Protein AF-A0A349H9P5-F1 (afdb_monomer_lite)

Radius of gyration: 16.49 Å; chains: 1; bounding box: 36×33×45 Å

Structure (mmCIF, N/CA/C/O backbone):
data_AF-A0A349H9P5-F1
#
_entry.id   AF-A0A349H9P5-F1
#
loop_
_atom_site.group_PDB
_atom_site.id
_atom_site.type_symbol
_atom_site.label_atom_id
_atom_site.label_alt_id
_atom_site.label_comp_id
_atom_site.label_asym_id
_atom_site.label_entity_id
_atom_site.label_seq_id
_atom_site.pdbx_PDB_ins_code
_atom_site.Cartn_x
_atom_site.Cartn_y
_atom_site.Cartn_z
_atom_site.occupancy
_atom_site.B_iso_or_equiv
_atom_site.auth_seq_id
_atom_site.auth_comp_id
_atom_sit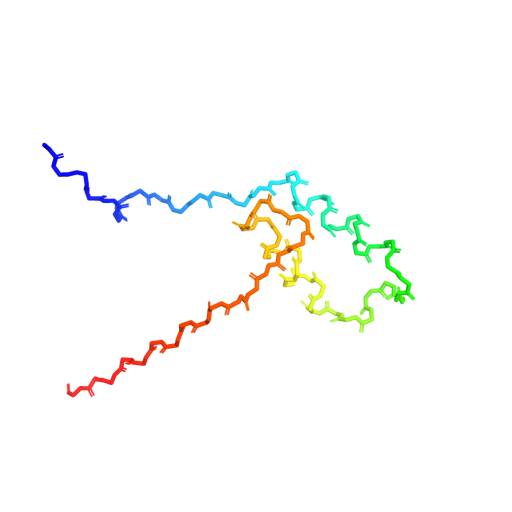e.auth_asym_id
_atom_site.auth_atom_id
_atom_site.pdbx_PDB_model_num
ATOM 1 N N . MET A 1 1 ? 6.366 16.402 -31.627 1.00 48.94 1 MET A N 1
ATOM 2 C CA . MET A 1 1 ? 7.269 16.154 -30.482 1.00 48.94 1 MET A CA 1
ATOM 3 C C . MET A 1 1 ? 6.769 14.912 -29.772 1.00 48.94 1 MET A C 1
ATOM 5 O O . MET A 1 1 ? 5.664 14.940 -29.248 1.00 48.94 1 MET A O 1
ATOM 9 N N . SER A 1 2 ? 7.511 13.808 -29.858 1.00 61.41 2 SER A N 1
ATOM 10 C CA . SER A 1 2 ? 7.173 12.574 -29.144 1.00 61.41 2 SER A CA 1
ATOM 11 C C . SER A 1 2 ? 7.512 12.804 -27.673 1.00 61.41 2 SER A C 1
ATOM 13 O O . SER A 1 2 ? 8.688 12.954 -27.347 1.00 61.41 2 SER A O 1
ATOM 15 N N . LEU A 1 3 ? 6.508 12.913 -26.804 1.00 68.81 3 LEU A N 1
ATOM 16 C CA . LEU A 1 3 ? 6.758 12.828 -25.371 1.00 68.81 3 LEU A CA 1
ATOM 17 C C . LEU A 1 3 ? 7.111 11.374 -25.054 1.00 68.81 3 LEU A C 1
ATOM 19 O O . LEU A 1 3 ? 6.276 10.483 -25.212 1.00 68.81 3 LEU A O 1
ATOM 23 N N . SER A 1 4 ? 8.343 11.147 -24.609 1.00 84.12 4 SER A N 1
ATOM 24 C CA . SER A 1 4 ? 8.753 9.912 -23.948 1.00 84.12 4 SER A CA 1
ATOM 25 C C . SER A 1 4 ? 7.971 9.796 -22.642 1.00 84.12 4 SER A C 1
ATOM 27 O O . SER A 1 4 ? 8.374 10.314 -21.606 1.00 84.12 4 SER A O 1
ATOM 29 N N . TRP A 1 5 ? 6.801 9.164 -22.692 1.00 81.56 5 TRP A N 1
ATOM 30 C CA . TRP A 1 5 ? 5.909 9.038 -21.535 1.00 81.56 5 TRP A CA 1
ATOM 31 C C . TRP A 1 5 ? 6.580 8.356 -20.331 1.00 81.56 5 TRP A C 1
ATOM 33 O O . TRP A 1 5 ? 6.179 8.592 -19.196 1.00 81.56 5 TRP A O 1
ATOM 43 N N . TYR A 1 6 ? 7.614 7.555 -20.592 1.00 86.81 6 TYR A N 1
ATOM 44 C CA . TYR A 1 6 ? 8.441 6.856 -19.609 1.00 86.81 6 TYR A CA 1
ATOM 45 C C . TYR A 1 6 ? 9.296 7.789 -18.738 1.00 86.81 6 TYR A C 1
ATOM 47 O O . TYR A 1 6 ? 9.680 7.393 -17.643 1.00 86.81 6 TYR A O 1
ATOM 55 N N . ASP A 1 7 ? 9.585 9.010 -19.202 1.00 88.81 7 ASP A N 1
ATOM 56 C CA . ASP A 1 7 ? 10.392 9.984 -18.452 1.00 88.81 7 ASP A CA 1
ATOM 57 C C . ASP A 1 7 ? 9.568 10.724 -17.385 1.00 88.81 7 ASP A C 1
ATOM 59 O O . ASP A 1 7 ? 10.119 11.415 -16.527 1.00 88.81 7 ASP A O 1
ATOM 63 N N . ASN A 1 8 ? 8.237 10.598 -17.427 1.00 89.19 8 ASN A N 1
ATOM 64 C CA . ASN A 1 8 ? 7.358 11.213 -16.444 1.00 89.19 8 ASN A CA 1
ATOM 65 C C . ASN A 1 8 ? 7.311 10.333 -15.181 1.00 89.19 8 ASN A C 1
ATOM 67 O O . ASN A 1 8 ? 6.998 9.142 -15.289 1.00 89.19 8 ASN A O 1
ATOM 71 N N . PRO A 1 9 ? 7.603 10.872 -13.983 1.00 89.44 9 PRO A N 1
ATOM 72 C CA . PRO A 1 9 ? 7.534 10.088 -12.760 1.00 89.44 9 PRO A CA 1
ATOM 73 C C . PRO A 1 9 ? 6.133 9.515 -12.535 1.00 89.44 9 PRO A C 1
ATOM 75 O O . PRO A 1 9 ? 5.116 10.111 -12.899 1.00 89.44 9 PRO A O 1
ATOM 78 N N . ALA A 1 10 ? 6.088 8.361 -11.871 1.00 89.81 10 ALA A N 1
ATOM 79 C CA . ALA A 1 10 ? 4.834 7.802 -11.395 1.00 89.81 10 ALA A CA 1
ATOM 80 C C . ALA A 1 10 ? 4.124 8.804 -10.473 1.00 89.81 10 ALA A C 1
ATOM 82 O O . ALA A 1 10 ? 4.755 9.487 -9.663 1.00 89.81 10 ALA A O 1
ATOM 83 N N . ALA A 1 11 ? 2.798 8.869 -10.587 1.00 91.38 11 ALA A N 1
ATOM 84 C CA . ALA A 1 11 ? 1.996 9.704 -9.709 1.00 91.38 11 ALA A CA 1
ATOM 85 C C . ALA A 1 11 ? 2.145 9.260 -8.244 1.00 91.38 11 ALA A C 1
ATOM 87 O O . ALA A 1 11 ? 2.190 8.066 -7.933 1.00 91.38 11 ALA A O 1
ATOM 88 N N . SER A 1 12 ? 2.181 10.234 -7.337 1.00 94.94 12 SER A N 1
ATOM 89 C CA . SER A 1 12 ? 2.112 9.983 -5.898 1.00 94.94 12 SER A CA 1
ATOM 90 C C . SER A 1 12 ? 0.769 9.359 -5.511 1.00 94.94 12 SER A C 1
ATOM 92 O O . SER A 1 12 ? -0.254 9.618 -6.143 1.00 94.94 12 SER A O 1
ATOM 94 N N . LEU A 1 13 ? 0.758 8.580 -4.427 1.00 96.38 13 LEU A N 1
ATOM 95 C CA . LEU A 1 13 ? -0.469 7.997 -3.879 1.00 96.38 13 LEU A CA 1
ATOM 96 C C . LEU A 1 13 ? -1.484 9.075 -3.474 1.00 96.38 13 LEU A C 1
ATOM 98 O O . LEU A 1 13 ? -1.120 10.065 -2.828 1.00 96.38 13 LEU A O 1
ATOM 102 N N . ASP A 1 14 ? -2.763 8.831 -3.771 1.00 97.38 14 ASP A N 1
ATOM 103 C CA . ASP A 1 14 ? -3.851 9.721 -3.373 1.00 97.38 14 ASP A CA 1
ATOM 104 C C . ASP A 1 14 ? -4.061 9.679 -1.849 1.00 97.38 14 ASP A C 1
ATOM 106 O O . ASP A 1 14 ? -4.582 8.713 -1.285 1.00 97.38 14 ASP A O 1
ATOM 110 N N . GLN A 1 15 ? -3.641 10.745 -1.163 1.00 97.44 15 GLN A N 1
ATOM 111 C CA . GLN A 1 15 ? -3.660 10.814 0.303 1.00 97.44 15 GLN A CA 1
ATOM 112 C C . GLN A 1 15 ? -5.078 10.817 0.888 1.00 97.44 15 GLN A C 1
ATOM 114 O O . GLN A 1 1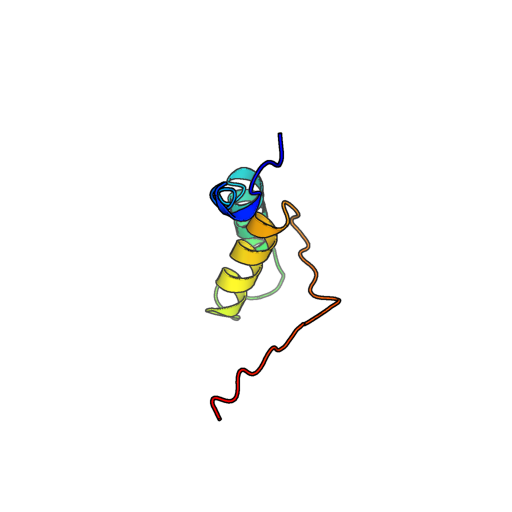5 ? -5.289 10.301 1.988 1.00 97.44 15 GLN A O 1
ATOM 119 N N . LYS A 1 16 ? -6.063 11.362 0.162 1.00 97.31 16 LYS A N 1
ATOM 120 C CA . LYS A 1 16 ? -7.463 11.391 0.614 1.00 97.31 16 LYS A CA 1
ATOM 121 C C . LYS A 1 16 ? -8.036 9.982 0.651 1.00 97.31 16 LYS A C 1
ATOM 123 O O . LYS A 1 16 ? -8.615 9.572 1.651 1.00 97.31 16 LYS A O 1
ATOM 128 N N . THR A 1 17 ? -7.809 9.220 -0.409 1.00 97.31 17 THR A N 1
ATOM 129 C CA . THR A 1 17 ? -8.228 7.828 -0.529 1.00 97.31 17 THR A CA 1
ATOM 130 C C . THR A 1 17 ? -7.484 6.951 0.465 1.00 97.31 17 THR A C 1
ATOM 132 O O . THR A 1 17 ? -8.081 6.058 1.058 1.00 97.31 17 THR A O 1
ATOM 135 N N . LEU A 1 18 ? -6.206 7.236 0.718 1.00 96.56 18 LEU A N 1
ATOM 136 C CA . LEU A 1 18 ? -5.410 6.543 1.726 1.00 96.56 18 LEU A CA 1
ATOM 137 C C . LEU A 1 18 ? -6.028 6.694 3.129 1.00 96.56 18 LEU A C 1
ATOM 139 O O . LEU A 1 18 ? -6.224 5.699 3.831 1.00 96.56 18 LEU A O 1
ATOM 143 N N . ALA A 1 19 ? -6.397 7.918 3.520 1.00 96.56 19 ALA A N 1
ATOM 144 C CA . ALA A 1 19 ? -7.095 8.179 4.780 1.00 96.56 19 ALA A CA 1
ATOM 145 C C . ALA A 1 19 ? -8.479 7.507 4.818 1.00 96.56 19 ALA A C 1
ATOM 147 O O . ALA A 1 19 ? -8.802 6.799 5.772 1.00 96.56 19 ALA A O 1
ATOM 148 N N . ALA A 1 20 ? -9.256 7.650 3.746 1.00 96.31 20 ALA A N 1
ATOM 149 C CA . ALA A 1 20 ? -10.605 7.105 3.657 1.00 96.31 20 ALA A CA 1
ATOM 150 C C . ALA A 1 20 ? -10.627 5.560 3.650 1.00 96.31 20 ALA A C 1
ATOM 152 O O . ALA A 1 20 ? -11.565 4.944 4.154 1.00 96.31 20 ALA A O 1
ATOM 153 N N . ALA A 1 21 ? -9.599 4.908 3.100 1.00 95.56 21 ALA A N 1
ATOM 154 C CA . ALA A 1 21 ? -9.449 3.454 3.124 1.00 95.56 21 ALA A CA 1
ATOM 155 C C . ALA A 1 21 ? -9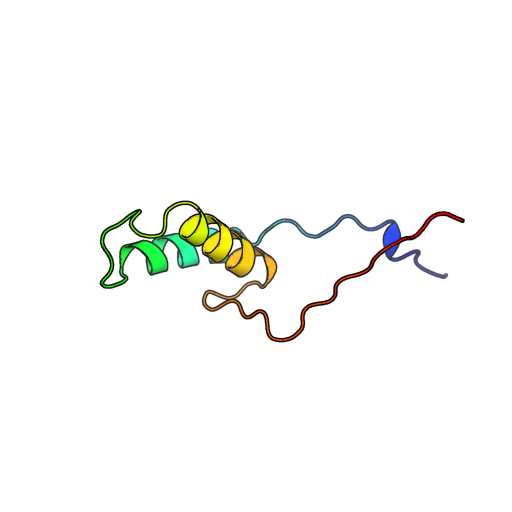.028 2.935 4.509 1.00 95.56 21 ALA A C 1
ATOM 157 O O . ALA A 1 21 ? -9.504 1.878 4.927 1.00 95.56 21 ALA A O 1
ATOM 158 N N . ARG A 1 22 ? -8.182 3.682 5.238 1.00 93.56 22 ARG A N 1
ATOM 159 C CA . ARG A 1 22 ? -7.837 3.387 6.643 1.00 93.56 22 ARG A CA 1
ATOM 160 C C . ARG A 1 22 ? -9.067 3.434 7.539 1.00 93.56 22 ARG A C 1
ATOM 162 O O . ARG A 1 22 ? -9.289 2.507 8.311 1.00 93.56 22 ARG A O 1
ATOM 169 N N . GLU A 1 23 ? -9.874 4.478 7.395 1.00 93.56 23 GLU A N 1
ATOM 170 C CA . GLU A 1 23 ? -11.122 4.630 8.141 1.00 93.56 23 GLU A CA 1
ATOM 171 C C . GLU A 1 23 ? -12.124 3.520 7.801 1.00 93.56 23 GLU A C 1
ATOM 173 O O . GLU A 1 23 ? -12.686 2.892 8.693 1.00 93.56 23 GLU A O 1
ATOM 178 N N . ARG A 1 24 ? -12.288 3.178 6.518 1.00 91.75 24 ARG A N 1
ATOM 179 C CA . ARG A 1 24 ? -13.131 2.037 6.136 1.00 91.75 24 ARG A CA 1
ATOM 180 C C . ARG A 1 24 ? -12.654 0.739 6.792 1.00 91.75 24 ARG A C 1
ATOM 182 O O . ARG A 1 24 ? -13.483 -0.061 7.217 1.00 91.75 24 ARG A O 1
ATOM 189 N N . GLN A 1 25 ? -11.337 0.522 6.884 1.00 89.25 25 GLN A N 1
ATOM 190 C CA . GLN A 1 25 ? -10.792 -0.695 7.486 1.00 89.25 25 GLN A CA 1
ATOM 191 C C . GLN A 1 25 ? -11.037 -0.819 8.991 1.00 89.25 25 GLN A C 1
ATOM 193 O O . GLN A 1 25 ? -11.129 -1.946 9.486 1.00 89.25 25 GLN A O 1
ATOM 198 N N . SER A 1 26 ? -11.144 0.301 9.710 1.00 86.69 26 SER A N 1
ATOM 199 C CA . SER A 1 26 ? -11.449 0.295 11.144 1.00 86.69 26 SER A CA 1
ATOM 200 C C . SER A 1 26 ? -12.932 0.058 11.440 1.00 86.69 26 SER A C 1
ATOM 202 O O . SER A 1 26 ? -13.258 -0.382 12.538 1.00 86.69 26 SER A O 1
ATOM 204 N N . GLN A 1 27 ? -13.816 0.309 10.469 1.00 88.62 27 GLN A N 1
ATOM 205 C CA . GLN A 1 27 ? -15.268 0.131 10.600 1.00 88.62 27 GLN A CA 1
ATOM 206 C C . GLN A 1 27 ? -15.776 -1.252 10.159 1.00 88.62 27 GLN A C 1
ATOM 208 O O . GLN A 1 27 ? -16.963 -1.547 10.300 1.00 88.62 27 GLN A O 1
ATOM 213 N N . LEU A 1 28 ? -14.917 -2.113 9.602 1.00 85.38 28 LEU A N 1
ATOM 214 C CA . LEU A 1 28 ? -15.325 -3.470 9.234 1.00 85.38 28 LEU A CA 1
ATOM 215 C C . LEU A 1 28 ? -15.606 -4.316 10.480 1.00 85.38 28 LEU A C 1
ATOM 217 O O . LEU A 1 28 ? -14.961 -4.165 11.510 1.00 85.38 28 LEU A O 1
ATOM 221 N N . THR A 1 29 ? -16.502 -5.296 10.354 1.00 85.75 29 THR A N 1
ATOM 222 C CA . THR A 1 29 ? -16.885 -6.233 11.431 1.00 85.75 29 THR A CA 1
ATOM 223 C C . THR A 1 29 ? -15.764 -7.181 11.878 1.00 85.75 29 THR A C 1
ATOM 225 O O . THR A 1 29 ? -15.990 -8.071 12.696 1.00 85.75 29 THR A O 1
ATOM 228 N N . LYS A 1 30 ? -14.555 -7.025 11.335 1.00 80.69 30 LYS A N 1
ATOM 229 C CA . LYS A 1 30 ? -13.367 -7.764 11.748 1.00 80.69 30 LYS A CA 1
ATOM 230 C C . LYS A 1 30 ? -12.700 -7.046 12.929 1.00 80.69 30 LYS A C 1
ATOM 232 O O . LYS A 1 30 ? -12.685 -5.816 12.953 1.00 80.69 30 LYS A O 1
ATOM 237 N N . PRO A 1 31 ? -12.062 -7.765 13.864 1.00 81.31 31 PRO A N 1
ATOM 238 C CA . PRO A 1 31 ? -11.182 -7.124 14.831 1.00 81.31 31 PRO A CA 1
ATOM 239 C C . PRO A 1 31 ? -10.092 -6.316 14.099 1.00 81.31 31 PRO A C 1
ATOM 241 O O . PRO A 1 31 ? -9.552 -6.806 13.095 1.00 81.31 31 PRO A O 1
ATOM 244 N N . PRO A 1 32 ? -9.750 -5.099 14.554 1.00 81.62 32 PRO A N 1
ATOM 245 C CA . PRO A 1 32 ? -8.625 -4.346 14.006 1.00 81.62 32 PRO A CA 1
ATOM 246 C C . PRO A 1 32 ? -7.349 -5.200 13.959 1.00 81.62 32 PRO A C 1
ATOM 248 O O . PRO A 1 32 ? -7.042 -5.905 14.918 1.00 81.62 32 PRO A O 1
ATOM 251 N N . GLY A 1 33 ? -6.623 -5.174 12.838 1.00 84.44 33 GLY A N 1
ATOM 252 C CA . GLY A 1 33 ? -5.377 -5.929 12.668 1.00 84.44 33 GLY A CA 1
ATOM 253 C C . GLY A 1 33 ? -5.532 -7.434 12.410 1.00 84.44 33 GLY A C 1
ATOM 254 O O . GLY A 1 33 ? -4.529 -8.104 12.177 1.00 84.44 33 GLY A O 1
ATOM 255 N N . SER A 1 34 ? -6.751 -7.982 12.396 1.00 89.31 34 SER A N 1
ATOM 256 C CA . SER A 1 34 ? -6.993 -9.417 12.148 1.00 89.31 34 SER A CA 1
ATOM 257 C C . SER A 1 34 ? -6.500 -9.916 10.786 1.00 89.31 34 SER A C 1
ATOM 259 O O . SER A 1 34 ? -6.196 -11.098 10.646 1.00 89.31 34 SER A O 1
ATOM 261 N N . LEU A 1 35 ? -6.390 -9.035 9.787 1.00 88.38 35 LEU A N 1
ATOM 262 C CA . LEU A 1 35 ? -5.847 -9.369 8.467 1.00 88.38 35 LEU A CA 1
ATOM 263 C C . LEU A 1 35 ? -4.371 -8.951 8.311 1.00 88.38 35 LEU A C 1
ATOM 265 O O . LEU A 1 35 ? -3.759 -9.214 7.272 1.00 88.38 35 LEU A O 1
ATOM 269 N N . GLY A 1 36 ? -3.789 -8.304 9.327 1.00 90.44 36 GLY A N 1
ATOM 270 C CA . GLY A 1 36 ? -2.393 -7.866 9.353 1.00 90.44 36 GLY A CA 1
ATOM 2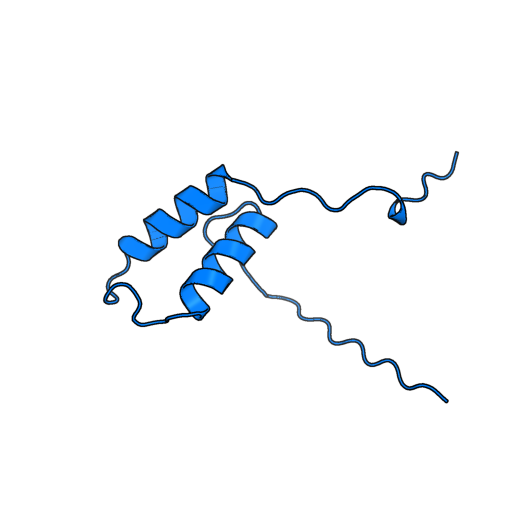71 C C . GLY A 1 36 ? -1.988 -7.100 8.089 1.00 90.44 36 GLY A C 1
ATOM 272 O O . GLY A 1 36 ? -2.621 -6.117 7.704 1.00 90.44 36 GLY A O 1
ATOM 273 N N . ARG A 1 37 ? -0.954 -7.592 7.393 1.00 93.50 37 ARG A N 1
ATOM 274 C CA . ARG A 1 37 ? -0.398 -6.977 6.172 1.00 93.50 37 ARG A CA 1
ATOM 275 C C . ARG A 1 37 ? 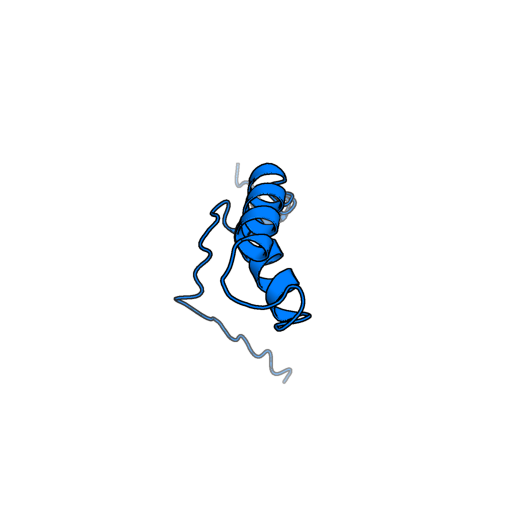-1.408 -6.832 5.026 1.00 93.50 37 ARG A C 1
ATOM 277 O O . ARG A 1 37 ? -1.251 -5.952 4.183 1.00 93.50 37 ARG A O 1
ATOM 284 N N . LEU A 1 38 ? -2.453 -7.660 4.973 1.00 92.12 38 LEU A N 1
ATOM 285 C CA . LEU A 1 38 ? -3.487 -7.524 3.940 1.00 92.12 38 LEU A CA 1
ATOM 286 C C . LEU A 1 38 ? -4.288 -6.223 4.097 1.00 92.12 38 LEU A C 1
ATOM 288 O O . LEU A 1 38 ? -4.791 -5.697 3.105 1.00 92.12 38 LEU A O 1
ATOM 292 N N . GLU A 1 39 ? -4.379 -5.671 5.310 1.00 93.12 39 GLU A N 1
ATOM 293 C CA . GLU A 1 39 ? -5.024 -4.375 5.538 1.00 93.12 39 GLU A CA 1
ATOM 294 C C . GLU A 1 39 ? -4.228 -3.250 4.886 1.00 93.12 39 GLU A C 1
ATOM 296 O O . GLU A 1 39 ? -4.794 -2.431 4.162 1.00 93.12 39 GLU A O 1
ATOM 301 N N . GLU A 1 40 ? -2.909 -3.267 5.077 1.00 94.06 40 GLU A N 1
ATOM 302 C CA . GLU A 1 40 ? -1.981 -2.303 4.489 1.00 94.06 40 GLU A CA 1
ATOM 303 C C . GLU A 1 40 ? -1.992 -2.383 2.962 1.0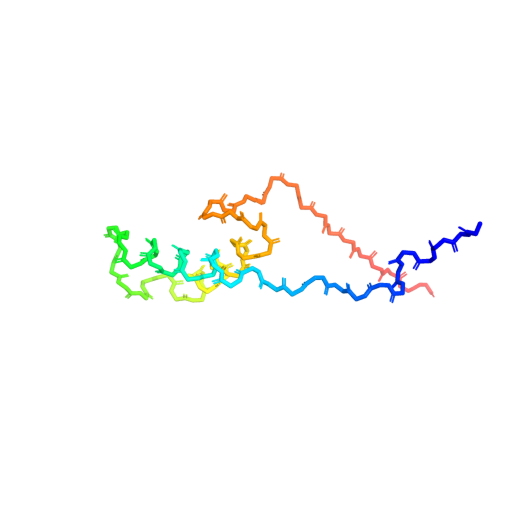0 94.06 40 GLU A C 1
ATOM 305 O O . GLU A 1 40 ? -2.145 -1.360 2.298 1.00 94.06 40 GLU A O 1
ATOM 310 N N . ILE A 1 41 ? -1.925 -3.597 2.402 1.00 95.19 41 ILE A N 1
ATOM 311 C CA . ILE A 1 41 ? -1.992 -3.817 0.950 1.00 95.19 41 ILE A CA 1
ATOM 312 C C . ILE A 1 41 ? -3.301 -3.254 0.382 1.00 95.19 41 ILE A C 1
ATOM 314 O O . ILE A 1 41 ? -3.280 -2.552 -0.628 1.00 95.19 41 ILE A O 1
ATOM 318 N N . GLY A 1 42 ? -4.435 -3.506 1.043 1.00 94.88 42 GLY A N 1
ATOM 319 C CA . GLY A 1 42 ? -5.731 -2.973 0.624 1.00 94.88 42 GLY A CA 1
ATOM 320 C C . GLY A 1 42 ? -5.782 -1.441 0.628 1.00 94.88 42 GLY A C 1
ATOM 321 O O . GLY A 1 42 ? -6.294 -0.845 -0.319 1.00 94.88 42 GLY A O 1
ATOM 322 N N . ILE A 1 43 ? -5.216 -0.796 1.652 1.00 95.69 43 ILE A N 1
ATOM 323 C CA . ILE A 1 43 ? -5.134 0.671 1.751 1.00 95.69 43 ILE A CA 1
ATOM 324 C C . ILE A 1 43 ? -4.235 1.246 0.649 1.00 95.69 43 ILE A C 1
ATOM 326 O O . ILE A 1 43 ? -4.591 2.240 0.013 1.00 95.69 43 ILE A O 1
ATOM 330 N N . THR A 1 44 ? -3.083 0.626 0.391 1.00 96.50 44 THR A N 1
ATOM 331 C CA . THR A 1 44 ? -2.162 1.071 -0.661 1.00 96.50 44 THR A CA 1
ATOM 332 C C . THR A 1 44 ? -2.791 0.938 -2.047 1.00 96.50 44 THR A C 1
ATOM 334 O O . THR A 1 44 ? -2.720 1.881 -2.833 1.00 96.50 44 THR A O 1
ATOM 337 N N . LEU A 1 45 ? -3.465 -0.179 -2.338 1.00 96.69 45 LEU A N 1
ATOM 338 C CA . LEU A 1 45 ? -4.175 -0.378 -3.606 1.00 96.69 45 LEU A CA 1
ATOM 339 C C . LEU A 1 45 ? -5.304 0.638 -3.800 1.00 96.69 45 LEU A C 1
ATOM 341 O O . LEU A 1 45 ? -5.472 1.157 -4.901 1.00 96.69 45 LEU A O 1
ATOM 345 N N . ALA A 1 46 ? -6.043 0.956 -2.734 1.00 97.25 46 ALA A N 1
ATOM 346 C CA . ALA A 1 46 ? -7.070 1.992 -2.762 1.00 97.25 46 ALA A CA 1
ATOM 347 C C . ALA A 1 46 ? -6.479 3.344 -3.196 1.00 97.25 46 ALA A C 1
ATOM 349 O O . ALA A 1 46 ? -6.985 3.975 -4.122 1.00 97.25 46 ALA A O 1
ATOM 350 N N . ALA A 1 47 ? -5.356 3.747 -2.592 1.00 97.56 47 ALA A N 1
ATOM 351 C CA . ALA A 1 47 ? -4.677 5.002 -2.910 1.00 97.56 47 ALA A CA 1
ATOM 352 C C . ALA A 1 47 ? -4.053 5.027 -4.318 1.00 97.56 47 ALA A C 1
ATOM 354 O O . ALA A 1 47 ? -4.033 6.080 -4.950 1.00 97.56 47 ALA A O 1
ATOM 355 N N . MET A 1 48 ? -3.574 3.885 -4.826 1.00 96.62 48 MET A N 1
ATOM 356 C CA . MET A 1 48 ? -3.087 3.753 -6.209 1.00 96.62 48 MET A CA 1
ATOM 357 C C . MET A 1 48 ? -4.212 3.900 -7.240 1.00 96.62 48 MET A C 1
ATOM 359 O O . MET A 1 48 ? -3.984 4.415 -8.329 1.00 96.62 48 MET A O 1
ATOM 363 N N . GLN A 1 49 ? -5.418 3.432 -6.908 1.00 96.31 49 GLN A N 1
ATOM 364 C CA . GLN A 1 49 ? -6.573 3.423 -7.812 1.00 96.31 49 GLN A CA 1
ATOM 365 C C . GLN A 1 49 ? -7.539 4.599 -7.581 1.00 96.31 49 GLN A C 1
ATOM 367 O O . GLN A 1 49 ? -8.567 4.671 -8.252 1.00 96.31 49 GLN A O 1
ATOM 372 N N . ALA A 1 50 ? -7.239 5.494 -6.630 1.00 96.50 50 ALA A N 1
ATOM 373 C CA . ALA A 1 50 ? -8.104 6.599 -6.204 1.00 96.50 50 ALA A CA 1
ATOM 374 C C . ALA A 1 50 ? -9.559 6.163 -5.898 1.00 96.50 50 ALA A C 1
ATOM 376 O O . ALA A 1 50 ? -10.523 6.859 -6.217 1.00 96.50 50 ALA A O 1
ATOM 377 N N . THR A 1 51 ? -9.730 4.984 -5.287 1.00 95.44 51 THR A N 1
ATOM 378 C CA . THR A 1 51 ? -11.032 4.429 -4.882 1.00 95.44 51 THR A CA 1
ATOM 379 C C . THR A 1 51 ? -10.942 3.695 -3.545 1.00 95.44 51 THR A C 1
ATOM 381 O O . THR A 1 51 ? -9.971 2.999 -3.274 1.00 95.44 51 THR A O 1
ATOM 384 N N . GLN A 1 52 ? -11.981 3.781 -2.707 1.00 92.31 52 GLN A N 1
ATOM 385 C CA . GLN A 1 52 ? -12.054 3.038 -1.436 1.00 92.31 52 GLN A CA 1
ATOM 386 C C . GLN A 1 52 ? -12.257 1.521 -1.608 1.00 92.31 52 GLN A C 1
ATOM 388 O O . GLN A 1 52 ? -12.042 0.756 -0.658 1.00 92.31 52 GLN A O 1
ATOM 393 N N . HIS A 1 53 ? -12.681 1.095 -2.802 1.00 92.94 53 HIS A N 1
ATOM 394 C CA . HIS A 1 53 ? -12.950 -0.295 -3.165 1.00 92.94 53 HIS A CA 1
ATOM 395 C C . HIS A 1 53 ? -12.038 -0.699 -4.331 1.00 92.94 53 HIS A C 1
ATOM 397 O O . HIS A 1 53 ? -12.502 -0.771 -5.472 1.00 92.94 53 HIS A O 1
ATOM 403 N N . PRO A 1 54 ? -10.732 -0.904 -4.075 1.00 95.06 54 PRO A N 1
ATOM 404 C CA . PRO A 1 54 ? -9.806 -1.296 -5.123 1.00 95.06 54 PRO A CA 1
ATOM 405 C C . PRO A 1 54 ? -10.171 -2.671 -5.680 1.00 95.06 54 PRO A C 1
ATOM 407 O O . PRO A 1 54 ? -10.654 -3.546 -4.956 1.00 95.06 54 PRO A O 1
ATOM 410 N N . ARG A 1 55 ? -9.904 -2.871 -6.970 1.00 95.06 55 ARG A N 1
ATOM 411 C CA . ARG A 1 55 ? -10.135 -4.139 -7.670 1.00 95.06 55 ARG A CA 1
ATOM 412 C C . ARG A 1 55 ? -8.859 -4.606 -8.351 1.00 95.06 55 ARG A C 1
ATOM 414 O O . ARG A 1 55 ? -8.066 -3.803 -8.835 1.00 95.06 55 ARG A O 1
ATOM 421 N N . ILE A 1 56 ? -8.672 -5.919 -8.405 1.00 92.69 56 ILE A N 1
ATOM 422 C CA . ILE A 1 56 ? -7.607 -6.561 -9.179 1.00 92.69 56 ILE A CA 1
ATOM 423 C C . ILE A 1 56 ? -8.278 -7.584 -10.094 1.00 92.69 56 ILE A C 1
ATOM 425 O O . ILE A 1 56 ? -8.290 -8.777 -9.813 1.00 92.69 56 ILE A O 1
ATOM 429 N N . ASP A 1 57 ? -8.904 -7.096 -11.166 1.00 92.88 57 ASP A N 1
ATOM 430 C CA . ASP A 1 57 ? -9.641 -7.952 -12.106 1.00 92.88 57 ASP A CA 1
ATOM 431 C C . ASP A 1 57 ? -8.726 -8.555 -13.193 1.00 92.88 57 ASP A C 1
ATOM 433 O O . ASP A 1 57 ? -9.024 -9.610 -13.746 1.00 92.88 57 ASP A O 1
ATOM 437 N N . LYS A 1 58 ? -7.603 -7.893 -13.518 1.00 92.44 58 LYS A N 1
ATOM 438 C CA . LYS A 1 58 ? -6.634 -8.345 -14.531 1.00 92.44 58 LYS A CA 1
ATOM 439 C C . LYS A 1 58 ? -5.222 -8.331 -13.960 1.00 92.44 58 LYS A C 1
ATOM 441 O O . LYS A 1 58 ? -4.685 -7.266 -13.669 1.00 92.44 58 LYS A O 1
ATOM 446 N N . VAL A 1 59 ? -4.621 -9.510 -13.842 1.00 93.19 59 VAL A N 1
ATOM 447 C CA . VAL A 1 59 ? -3.250 -9.690 -13.348 1.00 93.19 59 VAL A CA 1
ATOM 448 C C . VAL A 1 59 ? -2.343 -10.062 -14.512 1.00 93.19 59 VAL A C 1
ATOM 450 O O . VAL A 1 59 ? -2.660 -10.967 -15.280 1.00 93.19 59 VAL A O 1
ATOM 453 N N . TRP A 1 60 ? -1.210 -9.373 -14.622 1.00 94.06 60 TRP A N 1
ATOM 454 C CA . TRP A 1 60 ? -0.170 -9.664 -15.604 1.00 94.06 60 TRP A CA 1
ATOM 455 C C . TRP A 1 60 ? 1.072 -10.159 -14.872 1.00 94.06 60 TRP A C 1
ATOM 457 O O . TRP A 1 60 ? 1.582 -9.475 -13.987 1.00 94.06 60 TRP A O 1
ATOM 467 N N . ILE A 1 61 ? 1.554 -11.343 -15.243 1.00 93.00 61 ILE A N 1
ATOM 468 C CA . ILE A 1 61 ? 2.808 -11.907 -14.741 1.00 93.00 61 ILE A CA 1
ATOM 469 C C . ILE A 1 61 ? 3.750 -11.999 -15.938 1.00 93.00 61 ILE A C 1
ATOM 471 O O . ILE A 1 61 ? 3.533 -12.810 -16.836 1.00 93.00 61 ILE A O 1
ATOM 475 N N . LEU A 1 62 ? 4.769 -11.142 -15.970 1.00 93.06 62 LEU A N 1
ATOM 476 C CA . LEU A 1 62 ? 5.818 -11.172 -16.986 1.00 93.06 62 LEU A CA 1
ATOM 477 C C . LEU A 1 62 ? 7.036 -11.901 -16.416 1.00 93.06 62 LEU A C 1
ATOM 479 O O . LEU A 1 62 ? 7.552 -11.515 -15.370 1.00 93.06 62 LEU A O 1
ATOM 483 N N . SER A 1 63 ? 7.502 -12.939 -17.108 1.00 89.31 63 SER A N 1
ATOM 484 C CA . SER A 1 63 ? 8.757 -13.624 -16.793 1.00 89.31 63 SER A CA 1
ATOM 485 C C . SER A 1 63 ? 9.783 -13.301 -17.873 1.00 89.31 63 SER A C 1
ATOM 487 O O . SER A 1 63 ? 9.521 -13.500 -19.058 1.00 89.31 63 SER A O 1
ATOM 489 N N . LEU A 1 64 ? 10.934 -12.771 -17.462 1.00 89.75 64 LEU A N 1
ATOM 490 C CA . LEU A 1 64 ? 12.080 -12.532 -18.334 1.00 89.75 64 LEU A CA 1
ATOM 491 C C . LEU A 1 64 ? 13.052 -13.701 -18.159 1.00 89.75 64 LEU A C 1
ATOM 493 O O . LEU A 1 64 ? 13.684 -13.829 -17.113 1.00 89.75 64 LEU A O 1
ATOM 497 N N . ILE A 1 65 ? 13.153 -14.556 -19.175 1.00 85.94 65 ILE A N 1
ATOM 498 C CA . ILE A 1 65 ? 14.185 -15.594 -19.250 1.00 85.94 65 ILE A CA 1
ATOM 499 C C . ILE A 1 65 ? 15.355 -15.002 -20.028 1.00 85.94 65 ILE A C 1
ATOM 501 O O . ILE A 1 65 ? 15.207 -14.638 -21.194 1.00 85.94 65 ILE A O 1
ATOM 505 N N . HIS A 1 66 ? 16.504 -14.882 -19.369 1.00 75.81 66 HIS A N 1
ATOM 506 C CA . HIS A 1 66 ? 17.756 -14.569 -20.042 1.00 75.81 66 HIS A CA 1
ATOM 507 C C . HIS A 1 66 ? 18.216 -15.835 -20.779 1.00 75.81 66 HIS A C 1
ATOM 509 O O . HIS A 1 66 ? 18.448 -16.859 -20.135 1.00 75.81 66 HIS A O 1
ATOM 515 N N . ILE A 1 67 ? 18.278 -15.774 -22.111 1.00 58.22 67 ILE A N 1
ATOM 516 C CA . ILE A 1 67 ? 19.086 -16.696 -22.925 1.00 58.22 67 ILE A CA 1
ATOM 517 C C . ILE A 1 67 ? 20.522 -16.170 -22.911 1.00 58.22 67 ILE A C 1
ATOM 519 O O . ILE A 1 67 ? 20.672 -14.920 -22.871 1.00 58.22 67 ILE A O 1
#

Sequence (67 aa):
MSLSWYDNPAASLDQKTLAAARERQSQLTKPPGSLGRLEEIGITLAAMQATQHPRIDKVWILSLIHI

Foldseek 3Di:
DDPPPVVDDDDDFQVVQLVVLLVVQPPDPDDPCPVPVVSVVLSRQSRSVVHSGHDDPDDDDDDDDDD

Secondary structure (DSSP, 8-state):
----GGGSPPPPP-HHHHHHHHHHHHSSSSPTTTTTHHHHHHHHHHHHHTSSS--------------

pLDDT: mean 89.76, std 9.22, range [48.94, 97.56]